Protein AF-A0A9E5AJQ6-F1 (afdb_monomer_lite)

Radius of gyration: 18.55 Å; chains: 1; bounding box: 34×31×63 Å

Secondary structure (DSSP, 8-state):
--S-B-S-BTTBTT-B-TTPPPTTB-TTS-BTTTT-TTS-HHHHH----HHHH-SSHHHHHHHHHHHHHHH------SS-----------

Structure (mmCIF, N/CA/C/O backbone):
data_AF-A0A9E5AJQ6-F1
#
_entry.id   AF-A0A9E5AJQ6-F1
#
loop_
_atom_site.group_PDB
_atom_site.id
_atom_site.type_symbol
_atom_site.label_atom_id
_atom_site.label_alt_id
_atom_site.label_comp_id
_atom_site.label_asym_id
_atom_site.label_entity_id
_atom_site.label_seq_id
_atom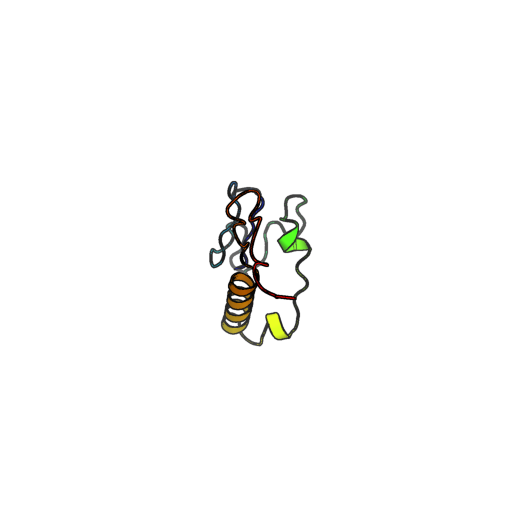_site.pdbx_PDB_ins_code
_atom_site.Cartn_x
_atom_site.Cartn_y
_atom_site.Cartn_z
_atom_site.occupancy
_atom_site.B_iso_or_equiv
_atom_site.auth_seq_id
_atom_site.auth_comp_id
_atom_site.auth_asym_id
_atom_site.auth_atom_id
_atom_site.pdbx_PDB_model_num
ATOM 1 N N . MET A 1 1 ? -1.119 -0.194 -6.005 1.00 61.69 1 MET A N 1
ATOM 2 C CA . MET A 1 1 ? -1.050 -0.462 -4.560 1.00 61.69 1 MET A CA 1
ATOM 3 C C . MET A 1 1 ? -2.458 -0.393 -3.993 1.00 61.69 1 MET A C 1
ATOM 5 O O . MET A 1 1 ? -3.070 0.667 -4.094 1.00 61.69 1 MET A O 1
ATOM 9 N N . ALA A 1 2 ? -2.968 -1.516 -3.489 1.00 71.12 2 ALA A N 1
ATOM 10 C CA . ALA A 1 2 ? -4.373 -1.695 -3.120 1.00 71.12 2 ALA A CA 1
ATOM 11 C C . ALA A 1 2 ? -4.680 -1.444 -1.635 1.00 71.12 2 ALA A C 1
ATOM 13 O O . ALA A 1 2 ? -5.813 -1.100 -1.346 1.00 71.12 2 ALA A O 1
ATOM 14 N N . LEU A 1 3 ? -3.696 -1.478 -0.729 1.00 87.06 3 LEU A N 1
ATOM 15 C CA . LEU A 1 3 ? -3.908 -1.176 0.698 1.00 87.06 3 LEU A CA 1
ATOM 16 C C . LEU A 1 3 ? -4.436 0.241 0.965 1.00 87.06 3 LEU A C 1
ATOM 18 O O . LEU A 1 3 ? -4.101 1.167 0.222 1.00 87.06 3 LEU A O 1
ATOM 22 N N . SER A 1 4 ? -5.228 0.430 2.015 1.00 92.88 4 SER A N 1
ATOM 23 C CA . SER A 1 4 ? -5.709 1.737 2.444 1.00 92.88 4 SER A CA 1
ATOM 24 C C . SER A 1 4 ? -4.568 2.615 2.982 1.00 92.88 4 SER A C 1
ATOM 26 O O . SER A 1 4 ? -3.544 2.158 3.489 1.00 92.88 4 SER A O 1
ATOM 28 N N . ILE A 1 5 ? -4.707 3.928 2.806 1.00 93.50 5 ILE A N 1
ATOM 29 C CA . ILE A 1 5 ? -3.785 4.943 3.316 1.00 93.50 5 ILE A CA 1
ATOM 30 C C . ILE A 1 5 ? -4.642 5.982 4.022 1.00 93.50 5 ILE A C 1
ATOM 32 O O . ILE A 1 5 ? -5.295 6.778 3.357 1.00 93.50 5 ILE A O 1
ATOM 36 N N . SER A 1 6 ? -4.631 5.992 5.351 1.00 92.25 6 SER A N 1
ATOM 37 C CA . SER A 1 6 ? -5.478 6.897 6.147 1.00 92.25 6 SER A CA 1
ATOM 38 C C . SER A 1 6 ? -4.898 8.305 6.310 1.00 92.25 6 SER A C 1
ATOM 40 O O . SER A 1 6 ? -5.560 9.190 6.843 1.00 92.25 6 SER A O 1
ATOM 42 N N . THR A 1 7 ? -3.650 8.526 5.887 1.00 92.31 7 THR A N 1
ATOM 43 C CA . THR A 1 7 ? -2.977 9.828 5.977 1.00 92.31 7 THR A CA 1
ATOM 44 C C . THR A 1 7 ? -3.002 10.561 4.633 1.00 92.31 7 THR A C 1
ATOM 46 O O . THR A 1 7 ? -2.714 9.925 3.616 1.00 92.31 7 THR A O 1
ATOM 49 N N . PRO A 1 8 ? -3.243 11.884 4.604 1.00 95.38 8 PRO A N 1
ATOM 50 C CA . PRO A 1 8 ? -3.162 12.685 3.383 1.00 95.38 8 PRO A CA 1
ATOM 51 C C . PRO A 1 8 ? -1.781 12.630 2.715 1.00 95.38 8 PRO A C 1
ATOM 53 O O . PRO A 1 8 ? -0.755 12.545 3.391 1.00 95.38 8 PRO A O 1
ATOM 56 N N . PHE A 1 9 ? -1.750 12.731 1.386 1.00 95.88 9 PHE A N 1
ATOM 57 C CA . PHE A 1 9 ? -0.528 12.877 0.583 1.00 95.88 9 PHE A CA 1
ATOM 58 C C . PHE A 1 9 ? -0.836 13.612 -0.737 1.00 95.88 9 PHE A C 1
ATOM 60 O O . PHE A 1 9 ? -2.014 13.842 -1.029 1.00 95.88 9 PHE A O 1
ATOM 67 N N . PRO A 1 10 ? 0.171 14.030 -1.535 1.00 96.50 10 PRO A N 1
ATOM 68 C CA . PRO A 1 10 ? -0.058 14.835 -2.737 1.00 96.50 10 PRO A CA 1
ATOM 69 C C . PRO A 1 10 ? -1.121 14.220 -3.653 1.00 96.50 10 PRO A C 1
ATOM 71 O O . PRO A 1 10 ? -1.063 13.035 -3.959 1.00 96.50 10 PRO A O 1
ATOM 74 N N . GLY A 1 11 ? -2.122 15.001 -4.057 1.00 96.06 11 GLY A N 1
ATOM 75 C CA . GLY A 1 11 ? -3.228 14.540 -4.908 1.00 96.06 11 GLY A CA 1
ATOM 76 C C . GLY A 1 11 ? -4.270 13.625 -4.238 1.00 96.06 11 GLY A C 1
ATOM 77 O O . GLY A 1 11 ? -5.298 13.359 -4.851 1.00 96.06 11 GLY A O 1
ATOM 78 N N . MET A 1 12 ? -4.064 13.172 -2.994 1.00 95.81 12 MET A N 1
ATOM 79 C CA . MET A 1 12 ? -5.019 12.350 -2.228 1.00 95.81 12 MET A CA 1
ATOM 80 C C . MET A 1 12 ? -5.218 12.928 -0.812 1.00 95.81 12 MET A C 1
ATOM 82 O O . MET A 1 12 ? -4.715 12.373 0.169 1.00 95.81 12 MET A O 1
ATOM 86 N N . PRO A 1 13 ? -5.931 14.064 -0.670 1.00 96.25 13 PRO A N 1
ATOM 87 C CA . PRO A 1 13 ? -6.054 14.785 0.603 1.00 96.25 13 PRO A CA 1
ATOM 88 C C . PRO A 1 13 ? -6.863 14.040 1.674 1.00 96.25 13 PRO A C 1
ATOM 90 O O . PRO A 1 13 ? -6.694 14.321 2.851 1.00 96.25 13 PRO A O 1
ATOM 93 N N . GLN A 1 14 ? -7.713 13.087 1.284 1.00 95.56 14 GLN A N 1
ATOM 94 C CA . GLN A 1 14 ? -8.458 12.215 2.206 1.00 95.56 14 GLN A CA 1
ATOM 95 C C . GLN A 1 14 ? -7.784 10.845 2.382 1.00 95.56 14 GLN A C 1
ATOM 97 O O . GLN A 1 14 ? -8.391 9.903 2.885 1.00 95.56 14 GLN A O 1
ATOM 102 N N . GLY A 1 15 ? -6.537 10.713 1.923 1.00 94.62 15 GLY A N 1
ATOM 103 C CA . GLY A 1 15 ? -5.880 9.423 1.812 1.00 94.62 15 GLY A CA 1
ATOM 104 C C . GLY A 1 15 ? -6.401 8.603 0.631 1.00 94.62 15 GLY A C 1
ATOM 105 O O . GLY A 1 15 ? -7.001 9.127 -0.312 1.00 94.62 15 GLY A O 1
ATOM 106 N N . LYS A 1 16 ? -6.129 7.300 0.661 1.00 94.06 16 LYS A N 1
ATOM 107 C CA . LYS A 1 16 ? -6.473 6.360 -0.409 1.00 94.06 16 LYS A CA 1
ATOM 108 C C . LYS A 1 16 ? -7.300 5.209 0.163 1.00 94.06 16 LYS A C 1
ATOM 110 O O . LYS A 1 16 ? -6.784 4.508 1.031 1.00 94.06 16 LYS A O 1
ATOM 115 N N . PRO A 1 17 ? -8.517 4.944 -0.331 1.00 92.50 17 PRO A N 1
ATOM 116 C CA . PRO A 1 17 ? -9.268 3.761 0.077 1.00 92.50 17 PRO A CA 1
ATOM 117 C C . PRO A 1 17 ? -8.561 2.452 -0.315 1.00 92.50 17 PRO A C 1
ATOM 119 O O . PRO A 1 17 ? -7.735 2.425 -1.242 1.00 92.50 17 PRO A O 1
ATOM 122 N N . ALA A 1 18 ? -8.902 1.365 0.381 1.00 91.31 18 ALA A N 1
ATOM 123 C CA . ALA A 1 18 ? -8.540 0.014 -0.040 1.00 91.31 18 ALA A CA 1
ATOM 124 C C . ALA A 1 18 ? -9.150 -0.302 -1.421 1.00 91.31 18 ALA A C 1
ATOM 126 O O . ALA A 1 18 ? -10.169 0.275 -1.803 1.00 91.31 18 ALA A O 1
ATOM 127 N N . GLY A 1 19 ? -8.490 -1.143 -2.216 1.00 89.12 19 GLY A N 1
ATOM 128 C CA . GLY A 1 19 ? -8.909 -1.510 -3.577 1.00 89.12 19 GLY A CA 1
ATOM 129 C C . GLY A 1 19 ? -8.755 -0.404 -4.636 1.00 89.12 19 GLY A C 1
ATOM 130 O O . GLY A 1 19 ? -8.691 -0.690 -5.830 1.00 89.12 19 GLY A O 1
ATOM 131 N N . VAL A 1 20 ? -8.614 0.864 -4.239 1.00 91.31 20 VAL A N 1
ATOM 132 C CA . VAL A 1 20 ? -8.438 1.988 -5.171 1.00 91.31 20 VAL A CA 1
ATOM 133 C C . VAL A 1 20 ? -6.978 2.104 -5.617 1.00 91.31 20 VAL A C 1
ATOM 135 O O . VAL A 1 20 ? -6.047 2.116 -4.798 1.00 91.31 20 VAL A O 1
ATOM 138 N N . ALA A 1 21 ? -6.765 2.226 -6.931 1.00 91.50 21 ALA A N 1
ATOM 139 C CA . ALA A 1 21 ? -5.451 2.480 -7.513 1.00 91.50 21 ALA A CA 1
ATOM 140 C C . ALA A 1 21 ? -4.924 3.869 -7.106 1.00 91.50 21 ALA A C 1
ATOM 142 O O . ALA A 1 21 ? -5.635 4.868 -7.160 1.00 91.50 21 ALA A O 1
ATOM 143 N N . CYS A 1 22 ? -3.656 3.939 -6.694 1.00 94.00 22 CYS A N 1
ATOM 144 C CA . CYS A 1 22 ? -3.012 5.206 -6.339 1.00 94.00 22 CYS A CA 1
ATOM 145 C C . CYS A 1 22 ? -2.741 6.037 -7.601 1.00 94.00 22 CYS A C 1
ATOM 147 O O . CYS A 1 22 ? -2.179 5.503 -8.557 1.00 94.00 22 CYS A O 1
ATOM 149 N N . LEU A 1 23 ? -3.059 7.337 -7.575 1.00 95.19 23 LEU A N 1
ATOM 150 C CA . LEU A 1 23 ? -2.866 8.234 -8.728 1.00 95.19 23 LEU A CA 1
ATOM 151 C C . LEU A 1 23 ? -1.397 8.406 -9.145 1.00 95.19 23 LEU A C 1
ATOM 153 O O . LEU A 1 23 ? -1.125 8.789 -10.274 1.00 95.19 23 LEU A O 1
ATOM 157 N N . HIS A 1 24 ? -0.452 8.104 -8.248 1.00 95.50 24 HIS A N 1
ATOM 158 C CA . HIS A 1 24 ? 0.988 8.154 -8.533 1.00 95.50 24 HIS A CA 1
ATOM 159 C C . HIS A 1 24 ? 1.538 6.852 -9.118 1.00 95.50 24 HIS A C 1
ATOM 161 O O . HIS A 1 24 ? 2.753 6.718 -9.251 1.00 95.50 24 HIS A O 1
ATOM 167 N N . LEU A 1 25 ? 0.695 5.856 -9.411 1.00 94.31 25 LEU A N 1
ATOM 168 C CA . LEU A 1 25 ? 1.156 4.671 -10.131 1.00 94.31 25 LEU A CA 1
ATOM 169 C C . LEU A 1 25 ? 1.472 5.038 -11.576 1.00 94.31 25 LEU A C 1
ATOM 171 O O . LEU A 1 25 ? 0.643 5.597 -12.287 1.00 94.31 25 LEU A O 1
ATOM 175 N N . THR A 1 26 ? 2.660 4.657 -12.025 1.00 94.12 26 THR A N 1
ATOM 176 C CA . THR A 1 26 ? 2.998 4.705 -13.446 1.00 94.12 26 THR A CA 1
ATOM 177 C C . THR A 1 26 ? 2.300 3.570 -14.197 1.00 94.12 26 THR A C 1
ATOM 179 O O . THR A 1 26 ? 1.807 2.609 -13.599 1.00 94.12 26 THR A O 1
ATOM 182 N N . SER A 1 27 ? 2.332 3.616 -15.530 1.00 92.50 27 SER A N 1
ATOM 183 C CA . SER A 1 27 ? 1.836 2.529 -16.389 1.00 92.50 27 SER A CA 1
ATOM 184 C C . SER A 1 27 ? 2.536 1.183 -16.152 1.00 92.50 27 SER A C 1
ATOM 186 O O . SER A 1 27 ? 1.988 0.140 -16.492 1.00 92.50 27 SER A O 1
ATOM 188 N N . ARG A 1 28 ? 3.725 1.188 -15.532 1.00 92.06 28 ARG A N 1
ATOM 189 C CA . ARG A 1 28 ? 4.466 -0.017 -15.124 1.00 92.06 28 ARG A CA 1
ATOM 190 C C . ARG A 1 28 ? 4.205 -0.441 -13.676 1.00 92.06 28 ARG A C 1
ATOM 192 O O . ARG A 1 28 ? 4.949 -1.252 -13.143 1.00 92.06 28 ARG A O 1
ATOM 199 N N . TYR A 1 29 ? 3.190 0.123 -13.022 1.00 88.56 29 TYR A N 1
ATOM 200 C CA . TYR A 1 29 ? 2.871 -0.116 -11.610 1.00 88.56 29 TYR A CA 1
ATOM 201 C C . TYR A 1 29 ? 3.982 0.275 -10.617 1.00 88.56 29 TYR A C 1
ATOM 203 O O . TYR A 1 29 ? 3.963 -0.164 -9.467 1.00 88.56 29 TYR A O 1
ATOM 211 N N . ALA A 1 30 ? 4.910 1.150 -11.019 1.00 91.50 30 ALA A N 1
ATOM 212 C CA . ALA A 1 30 ? 5.886 1.748 -10.111 1.00 91.50 30 ALA A CA 1
ATOM 213 C C . ALA A 1 30 ? 5.284 2.966 -9.391 1.00 91.50 30 ALA A C 1
ATOM 215 O O . ALA A 1 30 ? 4.394 3.634 -9.918 1.00 91.50 30 ALA A O 1
ATOM 216 N N . CYS A 1 31 ? 5.770 3.272 -8.187 1.00 93.38 31 CYS A N 1
ATOM 217 C CA . CYS A 1 31 ? 5.337 4.448 -7.433 1.00 93.38 31 CYS A CA 1
ATOM 218 C C . CYS A 1 31 ? 6.123 5.689 -7.877 1.00 93.38 31 CYS A C 1
ATOM 220 O O . CYS A 1 31 ? 7.329 5.754 -7.656 1.00 93.38 31 CYS A O 1
ATOM 222 N N . GLY A 1 32 ? 5.448 6.701 -8.425 1.00 95.75 32 GLY A N 1
ATOM 223 C CA . GLY A 1 32 ? 6.067 7.981 -8.794 1.00 95.75 32 GLY A CA 1
ATOM 224 C C . GLY A 1 32 ? 6.596 8.793 -7.605 1.00 95.75 32 GLY A C 1
ATOM 225 O O . GLY A 1 32 ? 7.402 9.695 -7.790 1.00 95.75 32 GLY A O 1
ATOM 226 N N . LEU A 1 33 ? 6.194 8.450 -6.376 1.00 95.50 33 LEU A N 1
ATOM 227 C CA . LEU A 1 33 ? 6.698 9.064 -5.145 1.00 95.50 33 LEU A CA 1
ATOM 228 C C . LEU A 1 33 ? 7.818 8.247 -4.479 1.00 95.50 33 LEU A C 1
ATOM 230 O O . LEU A 1 33 ? 8.132 8.528 -3.332 1.00 95.50 33 LEU A O 1
ATOM 234 N N . TYR A 1 34 ? 8.390 7.214 -5.116 1.00 94.56 34 TYR A N 1
ATOM 235 C CA . TYR A 1 34 ? 9.266 6.245 -4.429 1.00 94.56 34 TYR A CA 1
ATOM 236 C C . TYR A 1 34 ? 10.401 6.895 -3.618 1.00 94.56 34 TYR A C 1
ATOM 238 O O . TYR A 1 34 ? 10.602 6.508 -2.466 1.00 94.56 34 TYR A O 1
ATOM 246 N N . GLU A 1 35 ? 11.065 7.896 -4.199 1.00 93.81 35 GLU A N 1
ATOM 247 C CA . GLU A 1 35 ? 12.177 8.658 -3.606 1.00 93.81 35 GLU A CA 1
ATOM 248 C C . GLU A 1 35 ? 11.735 10.010 -3.017 1.00 93.81 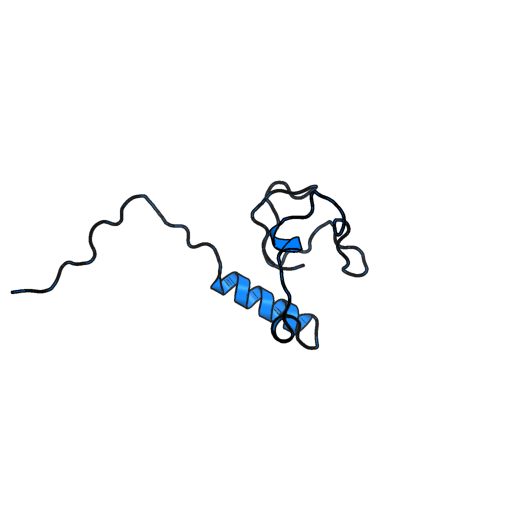35 GLU A C 1
ATOM 250 O O . GLU A 1 35 ? 12.549 10.782 -2.516 1.00 93.81 35 GLU A O 1
ATOM 255 N N . HIS A 1 36 ? 10.438 10.323 -3.072 1.00 95.19 36 HIS A N 1
ATOM 256 C CA . HIS A 1 36 ? 9.924 11.614 -2.636 1.00 95.19 36 HIS A CA 1
ATOM 257 C C . HIS A 1 36 ? 9.649 11.616 -1.122 1.00 95.19 36 HIS A C 1
ATOM 259 O O . HIS A 1 36 ? 8.995 10.696 -0.622 1.00 95.19 36 HIS A O 1
ATOM 265 N N . PRO A 1 37 ? 10.020 12.673 -0.372 1.00 94.38 37 PRO A N 1
ATOM 266 C CA . PRO A 1 37 ? 9.784 12.741 1.076 1.00 94.38 37 PRO A CA 1
ATOM 267 C C . PRO A 1 37 ? 8.296 12.726 1.460 1.00 94.38 37 PRO A C 1
ATOM 269 O O . PRO A 1 37 ? 7.945 12.372 2.580 1.00 94.38 37 PRO A O 1
ATOM 272 N N . GLN A 1 38 ? 7.407 13.081 0.528 1.00 94.25 38 GLN A N 1
ATOM 273 C CA . GLN A 1 38 ? 5.952 13.013 0.726 1.00 94.25 38 GLN A CA 1
ATOM 274 C C . GLN A 1 38 ? 5.352 11.625 0.427 1.00 94.25 38 GLN A C 1
ATOM 276 O O . GLN A 1 38 ? 4.128 11.483 0.420 1.00 94.25 38 GLN A O 1
ATOM 281 N N . ARG A 1 39 ? 6.172 10.595 0.164 1.00 95.25 39 ARG A N 1
ATOM 282 C CA . ARG A 1 39 ? 5.695 9.210 0.083 1.00 95.25 39 ARG A CA 1
ATOM 283 C C . ARG A 1 39 ? 5.030 8.829 1.410 1.00 95.25 39 ARG A C 1
ATOM 285 O O . ARG A 1 39 ? 5.669 8.958 2.456 1.00 95.25 39 ARG A O 1
ATOM 292 N N . PRO A 1 40 ? 3.787 8.316 1.403 1.00 94.44 40 PRO A N 1
ATOM 293 C CA . PRO A 1 40 ? 3.117 7.918 2.636 1.00 94.44 40 PRO A CA 1
ATOM 294 C C . PRO A 1 40 ? 3.960 6.930 3.446 1.00 94.44 40 PRO A C 1
ATOM 296 O O . PRO A 1 40 ? 4.457 5.940 2.902 1.00 94.44 40 PRO A O 1
ATOM 299 N N . ARG A 1 41 ? 4.089 7.169 4.759 1.00 93.25 41 ARG A N 1
ATOM 300 C CA . ARG A 1 41 ? 4.927 6.344 5.648 1.00 93.25 41 ARG A CA 1
ATOM 301 C C . ARG A 1 41 ? 4.528 4.870 5.632 1.00 93.25 41 ARG A C 1
ATOM 303 O O . ARG A 1 41 ? 5.412 4.025 5.619 1.00 93.25 41 ARG A O 1
ATOM 310 N N . CYS A 1 42 ? 3.232 4.555 5.562 1.00 90.50 42 CYS A N 1
ATOM 311 C CA . CYS A 1 42 ? 2.764 3.170 5.442 1.00 90.50 42 CYS A CA 1
ATOM 312 C C . CYS A 1 42 ? 3.288 2.490 4.165 1.00 90.50 42 CYS A C 1
ATOM 314 O O . CYS A 1 42 ? 3.696 1.337 4.206 1.00 90.50 42 CYS A O 1
ATOM 316 N N . CYS A 1 43 ? 3.371 3.217 3.046 1.00 91.56 43 CYS A N 1
ATOM 317 C CA . CYS A 1 43 ? 3.902 2.695 1.786 1.00 91.56 43 CYS A CA 1
ATOM 318 C C . CYS A 1 43 ? 5.428 2.527 1.801 1.00 91.56 43 CYS A C 1
ATOM 320 O O . CYS A 1 43 ? 5.951 1.747 1.009 1.00 91.56 43 CYS A O 1
ATOM 322 N N . GLY A 1 44 ? 6.154 3.310 2.607 1.00 90.31 44 GLY A N 1
ATOM 323 C CA . GLY A 1 44 ? 7.603 3.161 2.796 1.00 90.31 44 GLY A CA 1
ATOM 324 C C . GLY A 1 44 ? 7.968 2.092 3.829 1.00 90.31 44 GLY A C 1
ATOM 325 O O . GLY A 1 44 ? 8.987 1.429 3.685 1.00 90.31 44 GLY A O 1
ATOM 326 N N . GLY A 1 45 ? 7.126 1.911 4.848 1.00 89.25 45 GLY A N 1
ATOM 327 C CA . GLY A 1 45 ? 7.319 0.932 5.918 1.00 89.25 45 GLY A CA 1
ATOM 328 C C . GLY A 1 45 ? 6.791 -0.468 5.606 1.00 89.25 45 GLY A C 1
ATOM 329 O O . GLY A 1 45 ? 7.112 -1.395 6.343 1.00 89.25 45 GLY A O 1
ATOM 330 N N . LEU A 1 46 ? 5.999 -0.647 4.543 1.00 88.62 46 LEU A N 1
ATOM 331 C CA . LEU A 1 46 ? 5.519 -1.966 4.136 1.00 88.62 46 LEU A CA 1
ATOM 332 C C . LEU A 1 46 ? 6.710 -2.870 3.783 1.00 88.62 46 LEU A C 1
ATOM 334 O O . LEU A 1 46 ? 7.510 -2.539 2.909 1.00 88.62 46 LEU A O 1
ATOM 338 N N . GLN A 1 47 ? 6.814 -4.009 4.464 1.00 90.81 47 GLN A N 1
ATOM 339 C CA . GLN A 1 47 ? 7.824 -5.040 4.224 1.00 90.81 47 GLN A CA 1
ATOM 340 C C . GLN A 1 47 ? 7.141 -6.254 3.581 1.00 90.81 47 GLN A C 1
ATOM 342 O O . GLN A 1 47 ? 6.592 -7.089 4.301 1.00 90.81 47 GLN A O 1
ATOM 347 N N . PRO A 1 48 ? 7.089 -6.337 2.240 1.00 90.69 48 PRO A N 1
ATOM 348 C CA . PRO A 1 48 ? 6.427 -7.440 1.559 1.00 90.69 48 PRO A CA 1
ATOM 349 C C . PRO A 1 48 ? 7.111 -8.785 1.826 1.00 90.69 48 PRO A C 1
ATOM 351 O O . PRO A 1 48 ? 8.330 -8.899 1.710 1.00 90.69 48 PRO A O 1
ATOM 354 N N . SER A 1 49 ? 6.318 -9.811 2.141 1.00 94.19 49 SER A N 1
ATOM 355 C CA . SER A 1 49 ? 6.769 -11.204 2.248 1.00 94.19 49 SER A CA 1
ATOM 356 C C . SER A 1 49 ? 6.450 -11.988 0.969 1.00 94.19 49 SER A C 1
ATOM 358 O O . SER A 1 49 ? 5.619 -11.566 0.164 1.00 94.19 49 SER A O 1
ATOM 360 N N . ARG A 1 50 ? 7.075 -13.164 0.786 1.00 95.94 50 ARG A N 1
ATOM 361 C CA . ARG A 1 50 ? 6.752 -14.065 -0.340 1.00 95.94 50 ARG A CA 1
ATOM 362 C C . ARG A 1 50 ? 5.278 -14.472 -0.338 1.00 95.94 50 ARG A C 1
ATOM 364 O O . ARG A 1 50 ? 4.662 -14.504 -1.392 1.00 95.94 50 ARG A O 1
ATOM 371 N N . GLU A 1 51 ? 4.732 -14.749 0.842 1.00 95.00 51 GLU A N 1
ATOM 372 C CA . GLU A 1 51 ? 3.323 -15.110 1.023 1.00 95.00 51 GLU A CA 1
ATOM 373 C C . GLU A 1 51 ? 2.387 -13.982 0.576 1.00 95.00 51 GLU A C 1
ATOM 375 O O . GLU A 1 51 ? 1.426 -14.230 -0.141 1.00 95.00 51 GLU A O 1
ATOM 380 N N . MET A 1 52 ? 2.721 -12.734 0.920 1.00 93.50 52 MET A N 1
ATOM 381 C CA . MET A 1 52 ? 1.939 -11.572 0.505 1.00 93.50 52 MET A CA 1
ATOM 382 C C . MET A 1 52 ? 2.019 -11.311 -1.002 1.00 93.50 52 MET A C 1
ATOM 384 O O . MET A 1 52 ? 1.066 -10.802 -1.580 1.00 93.50 52 MET A O 1
ATOM 388 N N . CYS A 1 53 ? 3.161 -11.587 -1.636 1.00 93.38 53 CYS A N 1
ATOM 389 C CA . CYS A 1 53 ? 3.358 -11.314 -3.060 1.00 93.38 53 CYS A CA 1
ATOM 390 C C . CYS A 1 53 ? 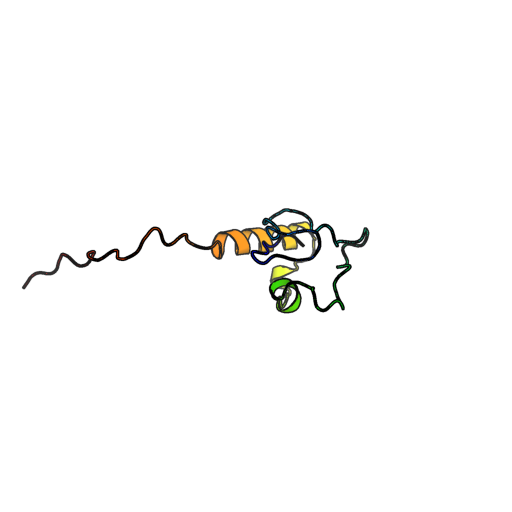2.769 -12.388 -3.981 1.00 93.38 53 CYS A C 1
ATOM 392 O O . CYS A 1 53 ? 2.425 -12.051 -5.110 1.00 93.38 53 CYS A O 1
ATOM 394 N N . GLY A 1 54 ? 2.685 -13.644 -3.532 1.00 95.56 54 GLY A N 1
ATOM 395 C CA . GLY A 1 54 ? 2.268 -14.763 -4.381 1.00 95.56 54 GLY A CA 1
ATOM 396 C C . GLY A 1 54 ? 3.124 -14.920 -5.645 1.00 95.56 54 GLY A C 1
ATOM 397 O O . GLY A 1 54 ? 4.227 -14.372 -5.750 1.00 95.56 54 GLY A O 1
ATOM 398 N N . ASP A 1 55 ? 2.599 -15.673 -6.608 1.00 97.00 55 ASP A N 1
ATOM 399 C CA . ASP A 1 55 ? 3.170 -15.830 -7.948 1.00 97.00 55 ASP A CA 1
ATOM 400 C C . ASP A 1 55 ? 2.418 -14.972 -8.990 1.00 97.00 55 ASP A C 1
ATOM 402 O O . ASP A 1 55 ? 2.947 -14.682 -10.068 1.00 97.00 55 ASP A O 1
ATOM 406 N N . THR A 1 56 ? 1.202 -14.514 -8.664 1.00 95.12 56 THR A N 1
ATOM 407 C CA . THR A 1 56 ? 0.370 -13.664 -9.530 1.00 95.12 56 THR A CA 1
ATOM 408 C C . THR A 1 56 ? -0.043 -12.358 -8.855 1.00 95.12 56 THR A C 1
ATOM 410 O O . THR A 1 56 ? -0.074 -12.217 -7.631 1.00 95.12 56 THR A O 1
ATOM 413 N N . ARG A 1 57 ? -0.398 -11.359 -9.672 1.00 90.62 57 ARG A N 1
ATOM 414 C CA . ARG A 1 57 ? -0.920 -10.083 -9.167 1.00 90.62 57 ARG A 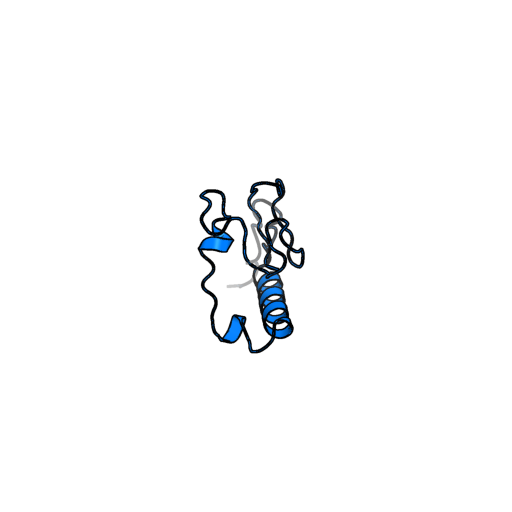CA 1
ATOM 415 C C . ARG A 1 57 ? -2.223 -10.297 -8.397 1.00 90.62 57 ARG A C 1
ATOM 417 O O . ARG A 1 57 ? -2.467 -9.615 -7.407 1.00 90.62 57 ARG A O 1
ATOM 424 N N . GLU A 1 58 ? -3.059 -11.199 -8.885 1.00 92.88 58 GLU A N 1
ATOM 425 C CA . GLU A 1 58 ? -4.367 -11.524 -8.336 1.00 92.88 58 GLU A CA 1
ATOM 426 C C . GLU A 1 58 ? -4.229 -12.116 -6.930 1.00 92.88 58 GLU A C 1
ATOM 428 O O . GLU A 1 58 ? -4.936 -11.684 -6.023 1.00 92.88 58 GLU A O 1
ATOM 433 N N . GLU A 1 59 ? -3.260 -13.012 -6.719 1.00 95.25 59 GLU A N 1
ATOM 434 C CA . GLU A 1 59 ? -2.913 -13.531 -5.390 1.00 95.25 59 GLU A CA 1
ATOM 435 C C . GLU A 1 59 ? -2.451 -12.422 -4.445 1.00 95.25 59 GLU A C 1
ATOM 437 O O . GLU A 1 59 ? -2.956 -12.318 -3.326 1.00 95.25 59 GLU A O 1
ATOM 442 N N . ALA A 1 60 ? -1.547 -11.550 -4.906 1.00 93.25 60 ALA A N 1
ATOM 443 C CA . ALA A 1 60 ? -1.062 -10.441 -4.091 1.00 93.25 60 ALA A CA 1
ATOM 444 C C . ALA A 1 60 ? -2.196 -9.504 -3.654 1.00 93.25 60 ALA A C 1
ATOM 446 O O . ALA A 1 60 ? -2.239 -9.035 -2.516 1.00 93.25 60 ALA A O 1
ATOM 447 N N . LEU A 1 61 ? -3.126 -9.212 -4.567 1.00 91.62 61 LEU A N 1
ATOM 448 C CA . LEU A 1 61 ? -4.289 -8.379 -4.278 1.00 91.62 61 LEU A CA 1
ATOM 449 C C . LEU A 1 61 ? -5.248 -9.072 -3.307 1.00 91.62 61 LEU A C 1
ATOM 451 O O . LEU A 1 61 ? -5.661 -8.436 -2.343 1.00 91.62 61 LEU A O 1
ATOM 455 N N . ALA A 1 62 ? -5.527 -10.364 -3.495 1.00 93.38 62 ALA A N 1
ATOM 456 C CA . ALA A 1 62 ? -6.373 -11.131 -2.585 1.00 93.38 62 ALA A CA 1
ATOM 457 C C . ALA A 1 62 ? -5.796 -11.180 -1.160 1.00 93.38 62 ALA A C 1
ATOM 459 O O . ALA A 1 62 ? -6.534 -11.026 -0.185 1.00 93.38 62 ALA A O 1
ATOM 460 N N . TYR A 1 63 ? -4.475 -11.334 -1.027 1.00 94.31 6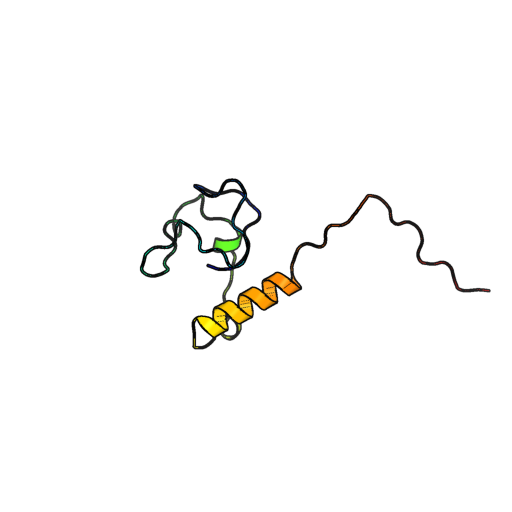3 TYR A N 1
ATOM 461 C CA . TYR A 1 63 ? -3.809 -11.302 0.274 1.00 94.31 63 TYR A CA 1
ATOM 462 C C . TYR A 1 63 ? -3.916 -9.919 0.931 1.00 94.31 63 TYR A C 1
ATOM 464 O O . TYR A 1 63 ? -4.235 -9.809 2.116 1.00 94.31 63 TYR A O 1
ATOM 472 N N . LEU A 1 64 ? -3.674 -8.845 0.170 1.00 91.62 64 LEU A N 1
ATOM 473 C CA . LEU A 1 64 ? -3.814 -7.477 0.674 1.00 91.62 64 LEU A CA 1
ATOM 474 C C . LEU A 1 64 ? -5.254 -7.171 1.104 1.00 91.62 64 LEU A C 1
ATOM 476 O O . LEU A 1 64 ? -5.442 -6.571 2.157 1.00 91.62 64 LEU A O 1
ATOM 480 N N . ASP A 1 65 ? -6.258 -7.614 0.348 1.00 92.12 65 ASP A N 1
ATOM 481 C CA . ASP A 1 65 ? -7.668 -7.430 0.704 1.00 92.12 65 ASP A CA 1
ATOM 482 C C . ASP A 1 65 ? -8.025 -8.177 2.000 1.00 92.12 65 ASP A C 1
ATOM 484 O O . ASP A 1 65 ? -8.712 -7.632 2.868 1.00 92.12 65 ASP A O 1
ATOM 488 N N . ALA A 1 66 ? -7.503 -9.395 2.183 1.00 92.81 66 ALA A N 1
ATOM 489 C CA . ALA A 1 66 ? -7.665 -10.140 3.429 1.00 92.81 66 ALA A CA 1
ATOM 490 C C . ALA A 1 66 ? -7.029 -9.407 4.624 1.00 92.81 66 ALA A C 1
ATOM 492 O O . ALA A 1 66 ? -7.641 -9.326 5.693 1.00 92.81 66 ALA A O 1
ATOM 493 N N . LEU A 1 67 ? -5.836 -8.826 4.448 1.00 91.25 67 LEU A N 1
ATOM 494 C CA . LEU A 1 67 ? -5.193 -8.011 5.482 1.00 91.25 67 LEU A CA 1
ATOM 495 C C . LEU A 1 67 ? -5.987 -6.744 5.809 1.00 91.25 67 LEU A C 1
ATOM 497 O O . LEU A 1 67 ? -6.134 -6.414 6.986 1.00 91.25 67 LEU A O 1
ATOM 501 N N . GLU A 1 68 ? -6.506 -6.038 4.804 1.00 92.00 68 GLU A N 1
ATOM 502 C CA . GLU A 1 68 ? -7.340 -4.848 5.006 1.00 92.00 68 GLU A CA 1
ATOM 503 C C . GLU A 1 68 ? -8.588 -5.180 5.825 1.00 92.00 68 GLU A C 1
ATOM 505 O O . GLU A 1 68 ? -8.910 -4.462 6.766 1.00 92.00 68 GLU A O 1
ATOM 510 N N . LEU A 1 69 ? -9.257 -6.300 5.535 1.00 91.38 69 LEU A N 1
ATOM 511 C CA . LEU A 1 69 ? -10.407 -6.760 6.318 1.00 91.38 69 LEU A CA 1
ATOM 512 C C . LEU A 1 69 ? -10.020 -7.121 7.757 1.00 91.38 69 LEU A C 1
ATOM 514 O O . LEU A 1 69 ? -10.719 -6.745 8.697 1.00 91.38 69 LEU A O 1
ATOM 518 N N . ALA A 1 70 ? -8.905 -7.830 7.936 1.00 92.12 70 ALA A N 1
ATOM 519 C CA . ALA A 1 70 ? -8.446 -8.278 9.249 1.00 92.12 70 ALA A CA 1
ATOM 520 C C . ALA A 1 70 ? -7.943 -7.130 10.141 1.00 92.12 70 ALA A C 1
ATOM 522 O O . ALA A 1 70 ? -7.985 -7.239 11.365 1.00 92.12 70 ALA A O 1
ATOM 523 N N . THR A 1 71 ? -7.456 -6.044 9.537 1.00 87.81 71 THR A N 1
ATOM 524 C CA . THR A 1 71 ? -6.836 -4.908 10.242 1.00 87.81 71 THR A CA 1
ATOM 525 C C . THR A 1 71 ? -7.631 -3.611 10.125 1.00 87.81 71 THR A C 1
ATOM 527 O O . THR A 1 71 ? -7.176 -2.569 10.606 1.00 87.81 71 THR A O 1
ATOM 530 N N . ALA A 1 72 ? -8.828 -3.668 9.530 1.00 86.25 72 ALA A N 1
ATOM 531 C CA . ALA A 1 72 ? -9.719 -2.528 9.408 1.00 86.25 72 ALA A CA 1
ATOM 532 C C . ALA A 1 72 ? -9.910 -1.870 10.784 1.00 86.25 72 ALA A C 1
ATOM 534 O O . ALA A 1 72 ? -10.202 -2.564 11.765 1.00 86.25 72 ALA A O 1
ATOM 535 N N . PRO A 1 73 ? -9.757 -0.538 10.889 1.00 79.56 73 PRO A N 1
ATOM 536 C CA . PRO A 1 73 ? -9.876 0.141 12.164 1.00 79.56 73 PRO A CA 1
ATOM 537 C C . PRO A 1 73 ? -11.271 -0.097 12.740 1.00 79.56 73 PRO A C 1
ATOM 539 O O . PRO A 1 73 ? -12.279 0.316 12.167 1.00 79.56 73 PRO A O 1
ATOM 542 N N . HIS A 1 74 ? -11.334 -0.746 13.901 1.00 73.81 74 HIS A N 1
ATOM 543 C CA . HIS A 1 74 ? -12.567 -0.807 14.667 1.00 73.81 74 HIS A CA 1
ATOM 544 C C . HIS A 1 74 ? -12.877 0.619 15.123 1.00 73.81 74 HIS A C 1
ATOM 546 O O . HIS A 1 74 ? -12.126 1.204 15.908 1.00 73.81 74 HIS A O 1
ATOM 552 N N . THR A 1 75 ? -13.968 1.210 14.640 1.00 59.41 75 THR A N 1
ATOM 553 C CA . THR A 1 75 ? -14.506 2.419 15.263 1.00 59.41 75 THR A CA 1
ATOM 554 C C . THR A 1 75 ? -14.843 2.067 16.704 1.00 59.41 75 THR A C 1
ATOM 556 O O . THR A 1 75 ? -15.826 1.373 16.964 1.00 59.41 75 THR A O 1
ATOM 559 N N . ILE A 1 76 ? -14.014 2.512 17.650 1.00 54.84 76 ILE A N 1
ATOM 560 C CA . ILE A 1 76 ? -14.382 2.513 19.063 1.00 54.84 76 ILE A CA 1
ATOM 561 C C . ILE A 1 76 ? -15.518 3.525 19.176 1.00 54.84 76 ILE A C 1
ATOM 563 O O . ILE A 1 76 ? -15.293 4.730 19.290 1.00 54.84 76 ILE A O 1
ATOM 567 N N . THR A 1 77 ? -16.754 3.047 19.072 1.00 52.09 77 THR A N 1
ATOM 568 C CA . THR A 1 77 ? -17.931 3.873 19.310 1.00 52.09 77 THR A CA 1
ATOM 569 C C . THR A 1 77 ? -17.976 4.206 20.798 1.00 52.09 77 THR A C 1
ATOM 571 O O . THR A 1 77 ? -18.509 3.453 21.605 1.00 52.09 77 THR A O 1
ATOM 574 N N . GLY A 1 78 ? -17.407 5.362 21.140 1.00 43.69 78 GLY A N 1
ATOM 575 C CA . GLY A 1 78 ? -17.716 6.106 22.353 1.00 43.69 78 GLY A CA 1
ATOM 576 C C . GLY A 1 78 ? -16.803 5.851 23.551 1.00 43.69 78 GLY A C 1
ATOM 577 O O . GLY A 1 78 ? -16.423 4.735 23.892 1.00 43.69 78 GLY A O 1
ATOM 578 N N . ALA A 1 79 ? -16.502 6.942 24.245 1.00 55.22 79 ALA A N 1
ATOM 579 C CA . ALA A 1 79 ? -16.051 6.942 25.622 1.00 55.22 79 ALA A CA 1
ATOM 580 C C . ALA A 1 79 ? -16.826 5.925 26.495 1.00 55.22 79 ALA A C 1
ATOM 582 O O . ALA A 1 79 ? -18.050 5.874 26.453 1.00 55.22 79 ALA A O 1
ATOM 583 N N . ARG A 1 80 ? -16.097 5.178 27.340 1.00 56.50 80 ARG A N 1
ATOM 584 C CA . ARG A 1 80 ? -16.603 4.351 28.458 1.00 56.50 80 ARG A CA 1
ATOM 585 C C . ARG A 1 80 ? -17.771 3.397 28.129 1.00 56.50 80 ARG A C 1
ATOM 587 O O . ARG A 1 80 ? -18.911 3.654 28.500 1.00 56.50 80 ARG A O 1
ATOM 594 N N . ALA A 1 81 ? -17.451 2.181 27.690 1.00 51.81 81 ALA A N 1
ATOM 595 C CA . ALA A 1 81 ? -18.245 1.007 28.065 1.00 51.81 81 ALA A CA 1
ATOM 596 C C . ALA A 1 81 ? -17.738 0.464 29.413 1.00 51.81 81 ALA A C 1
ATOM 598 O O . ALA A 1 81 ? -17.016 -0.528 29.501 1.00 51.81 81 ALA A O 1
ATOM 599 N N . ALA A 1 82 ? -18.091 1.167 30.491 1.00 55.91 82 ALA A N 1
ATOM 600 C CA . ALA A 1 82 ? -18.191 0.526 31.792 1.00 55.91 82 ALA A CA 1
ATOM 601 C C . ALA A 1 82 ? -19.285 -0.556 31.716 1.00 55.91 82 ALA A C 1
ATOM 603 O O . ALA A 1 82 ? -20.325 -0.328 31.107 1.00 55.91 82 ALA A O 1
ATOM 604 N N . ARG A 1 83 ? -19.053 -1.677 32.412 1.00 51.94 83 ARG A N 1
ATOM 605 C CA . ARG A 1 83 ? -19.959 -2.821 32.648 1.00 51.94 83 ARG A CA 1
ATOM 606 C C . ARG A 1 83 ? -20.119 -3.837 31.510 1.00 51.94 83 ARG A C 1
ATOM 608 O O . ARG A 1 83 ? -21.105 -3.839 30.788 1.00 51.94 83 ARG A O 1
ATOM 615 N N . ALA A 1 84 ? -19.243 -4.841 31.541 1.00 55.88 84 ALA A N 1
ATOM 616 C CA . ALA A 1 84 ? -19.603 -6.225 31.217 1.00 55.88 84 ALA A CA 1
ATOM 617 C C . ALA A 1 84 ? -18.790 -7.240 32.054 1.00 55.88 84 ALA A C 1
ATOM 619 O O . ALA A 1 84 ? -18.245 -8.200 31.533 1.00 55.88 84 ALA A O 1
ATOM 620 N N . VAL A 1 85 ? -18.713 -7.035 33.376 1.00 58.34 85 VAL A N 1
ATOM 621 C CA . VAL A 1 85 ? -18.488 -8.123 34.351 1.00 58.34 85 VAL A CA 1
ATOM 622 C C . VAL A 1 85 ? -19.531 -7.963 35.456 1.00 58.34 85 VAL A C 1
ATOM 624 O O . VAL A 1 85 ? -19.255 -7.582 36.586 1.00 58.34 85 VAL A O 1
ATOM 627 N N . THR A 1 86 ? -20.792 -8.193 35.106 1.00 61.81 86 THR A N 1
ATOM 628 C CA . THR A 1 86 ? -21.789 -8.648 36.076 1.00 61.81 86 THR A CA 1
ATOM 629 C C . THR A 1 86 ? -21.990 -10.133 35.834 1.00 61.81 86 THR A C 1
ATOM 631 O O . THR A 1 86 ? -22.764 -10.481 34.945 1.00 61.81 86 THR A O 1
ATOM 634 N N . ARG A 1 87 ? -21.272 -10.979 36.594 1.00 58.12 87 ARG A N 1
ATOM 635 C CA . ARG A 1 87 ? -21.734 -12.260 37.185 1.00 58.12 87 ARG A CA 1
ATOM 636 C C . ARG A 1 87 ? -20.577 -13.210 37.539 1.00 58.12 87 ARG A C 1
ATOM 638 O O . ARG A 1 87 ? -20.144 -14.008 36.717 1.00 58.12 87 ARG A O 1
ATOM 645 N N . ARG A 1 88 ? -20.184 -13.188 38.814 1.00 53.66 88 ARG A N 1
ATOM 646 C CA . ARG A 1 88 ? -19.963 -14.363 39.686 1.00 53.66 88 ARG A CA 1
ATOM 647 C C . ARG A 1 88 ? -19.867 -13.799 41.114 1.00 53.66 88 ARG A C 1
ATOM 649 O O . ARG A 1 88 ? -18.962 -13.026 41.377 1.00 53.66 88 ARG A O 1
ATOM 656 N N . ALA A 1 89 ? -20.951 -13.795 41.888 1.00 52.75 89 ALA A N 1
ATOM 657 C CA . ALA A 1 89 ? -21.476 -14.927 42.660 1.00 52.75 89 ALA A CA 1
ATOM 658 C C . ALA A 1 89 ? -20.473 -15.385 43.730 1.00 52.75 89 ALA A C 1
ATOM 660 O O . ALA A 1 89 ? -19.418 -15.904 43.368 1.00 52.75 89 ALA A O 1
ATOM 661 N N . GLY A 1 90 ? -20.848 -15.212 45.001 1.00 43.31 90 GLY A N 1
ATOM 662 C CA . GLY A 1 90 ? -20.133 -15.701 46.180 1.00 43.31 90 GLY A CA 1
ATOM 663 C C . GLY A 1 90 ? -19.965 -14.619 47.221 1.00 43.31 90 GLY A C 1
ATOM 664 O O . GLY A 1 90 ? -18.825 -14.129 47.325 1.00 43.31 90 GLY A O 1
#

pLDDT: mean 85.14, std 15.44, range [43.31, 97.0]

Fo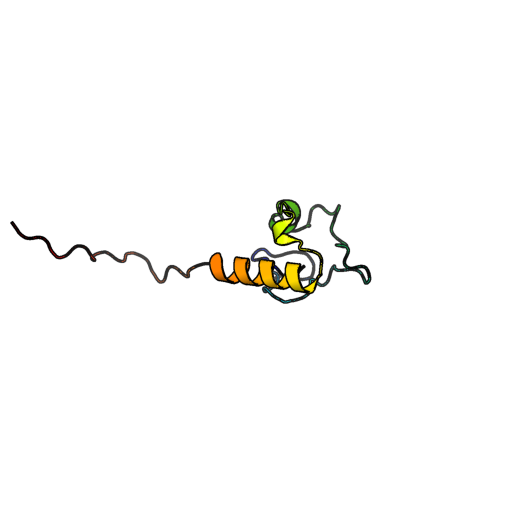ldseek 3Di:
DFAWQCPAAPPRRRTGHGRDDDPQQDPVRDGVCQVPPRPRPCVVPDDDDCQCPDPDPVSVSVSNVVVCVVPPDDPPPDDDPDDDPPDDDD

Sequence (90 aa):
MALSISTPFPGMPQGKPAGVACLHLTSRYACGLYEHPQRPRCCGGLQPSREMCGDTREEALAYLDALELATAPHTITGARAARAVTRRAG